Protein AF-A0A061GWN1-F1 (afdb_monomer_lite)

Radius of gyration: 22.64 Å; chains: 1; bounding box: 59×38×56 Å

Structure (mmCIF, N/CA/C/O backbone):
data_AF-A0A061GWN1-F1
#
_entry.id   AF-A0A061GWN1-F1
#
loop_
_atom_site.group_PDB
_atom_site.id
_atom_site.type_symbol
_atom_site.label_atom_id
_atom_site.label_alt_id
_atom_site.label_comp_id
_atom_site.label_asym_id
_atom_site.label_entity_id
_atom_site.label_seq_id
_atom_site.pdbx_PDB_ins_code
_atom_site.Cartn_x
_atom_site.Cartn_y
_atom_site.Cartn_z
_atom_site.occupancy
_atom_site.B_iso_or_equiv
_atom_site.auth_seq_id
_atom_site.auth_comp_id
_atom_site.auth_asym_id
_atom_site.auth_atom_id
_atom_site.pdbx_PDB_model_num
ATOM 1 N N . MET A 1 1 ? 20.790 16.379 -11.564 1.00 64.81 1 MET A N 1
ATOM 2 C CA . MET A 1 1 ? 22.204 16.067 -11.841 1.00 64.81 1 MET A CA 1
ATOM 3 C C . MET A 1 1 ? 22.391 15.724 -13.316 1.00 64.81 1 MET A C 1
ATOM 5 O O . MET A 1 1 ? 22.705 16.634 -14.054 1.00 64.81 1 MET A O 1
ATOM 9 N N . LEU A 1 2 ? 21.995 14.545 -13.823 1.00 80.25 2 LEU A N 1
ATOM 10 C CA . LEU A 1 2 ? 22.143 14.200 -15.261 1.00 80.25 2 LEU A CA 1
ATOM 11 C C . LEU A 1 2 ? 21.596 15.239 -16.262 1.00 80.25 2 LEU A C 1
ATOM 13 O O . LEU A 1 2 ? 22.265 15.559 -17.238 1.00 80.25 2 LEU A O 1
ATOM 17 N N . LEU A 1 3 ? 20.398 15.778 -16.015 1.00 86.31 3 LEU A N 1
ATOM 18 C CA . LEU A 1 3 ? 19.805 16.818 -16.866 1.00 86.31 3 LEU A CA 1
ATOM 19 C C . LEU A 1 3 ? 20.555 18.159 -16.782 1.00 86.31 3 LEU A C 1
ATOM 21 O O . LEU A 1 3 ? 20.608 18.888 -17.766 1.00 86.31 3 LEU A O 1
ATOM 25 N N . LEU A 1 4 ? 21.108 18.463 -15.605 1.00 85.69 4 LEU A N 1
ATOM 26 C CA . LEU A 1 4 ? 21.813 19.711 -15.316 1.00 85.69 4 LEU A CA 1
ATOM 27 C C . LEU A 1 4 ? 23.214 19.709 -15.949 1.00 85.69 4 LEU A C 1
ATOM 29 O O . LEU A 1 4 ? 23.651 20.730 -16.464 1.00 85.69 4 LEU A O 1
ATOM 33 N N . ASP A 1 5 ? 23.869 18.546 -15.949 1.00 90.81 5 ASP A N 1
ATOM 34 C CA . ASP A 1 5 ? 25.282 18.412 -16.307 1.00 90.81 5 ASP A CA 1
ATOM 35 C C . ASP A 1 5 ? 25.503 17.985 -17.776 1.00 90.81 5 ASP A C 1
ATOM 37 O O . ASP A 1 5 ? 26.532 18.319 -18.357 1.00 90.81 5 ASP A O 1
ATOM 41 N N . TYR A 1 6 ? 24.564 17.251 -18.401 1.00 80.38 6 TYR A N 1
ATOM 42 C CA . TYR A 1 6 ? 24.812 16.554 -19.681 1.00 80.38 6 TYR A CA 1
ATOM 43 C C . TYR A 1 6 ? 23.746 16.744 -20.771 1.00 80.38 6 TYR A C 1
ATOM 45 O O . TYR A 1 6 ? 23.815 16.063 -21.789 1.00 80.38 6 TYR A O 1
ATOM 53 N N . ASN A 1 7 ? 22.806 17.684 -20.619 1.00 87.50 7 ASN A N 1
ATOM 54 C CA . ASN A 1 7 ? 21.670 17.933 -21.525 1.00 87.50 7 ASN A CA 1
ATOM 55 C C . ASN A 1 7 ? 20.530 16.885 -21.481 1.00 87.50 7 ASN A C 1
ATOM 57 O O . ASN A 1 7 ? 20.663 15.766 -20.979 1.00 87.50 7 ASN A O 1
ATOM 61 N N . ALA A 1 8 ? 19.373 17.265 -22.037 1.00 92.75 8 ALA A N 1
ATOM 62 C CA . ALA A 1 8 ? 18.155 16.452 -22.022 1.00 92.75 8 ALA A CA 1
ATOM 63 C C . ALA A 1 8 ? 18.257 15.147 -22.830 1.00 92.75 8 ALA A C 1
ATOM 65 O O . ALA A 1 8 ? 17.728 14.119 -22.402 1.00 92.75 8 ALA A O 1
ATOM 66 N N . HIS A 1 9 ? 18.957 15.154 -23.967 1.00 91.25 9 HIS A N 1
ATOM 67 C CA . HIS A 1 9 ? 19.130 13.966 -24.805 1.00 91.25 9 HIS A CA 1
ATOM 68 C C . HIS A 1 9 ? 19.981 12.895 -24.119 1.00 91.25 9 HIS A C 1
ATOM 70 O O . HIS A 1 9 ? 19.611 11.718 -24.138 1.00 91.25 9 HIS A O 1
ATOM 76 N N . ALA A 1 10 ? 21.087 13.279 -23.475 1.00 91.25 10 ALA A N 1
ATOM 77 C CA . ALA A 1 10 ? 21.933 12.339 -22.746 1.00 91.25 10 ALA A CA 1
ATOM 78 C C . ALA A 1 10 ? 21.203 11.759 -21.525 1.00 91.25 10 ALA A C 1
ATOM 80 O O . ALA A 1 10 ? 21.245 10.547 -21.296 1.00 91.25 10 ALA A O 1
ATOM 81 N N . ALA A 1 11 ? 20.463 12.597 -20.788 1.00 94.19 11 ALA A N 1
ATOM 82 C CA . ALA A 1 11 ? 19.636 12.154 -19.669 1.00 94.19 11 ALA A CA 1
ATOM 83 C C . ALA A 1 11 ? 18.551 11.156 -20.117 1.00 94.19 11 ALA A C 1
ATOM 85 O O . ALA A 1 11 ? 18.404 10.092 -19.512 1.00 94.19 11 ALA A O 1
ATOM 86 N N . ALA A 1 12 ? 17.842 11.442 -21.215 1.00 93.25 12 ALA A N 1
ATOM 87 C CA . ALA A 1 12 ? 16.828 10.546 -21.771 1.00 93.25 12 ALA A CA 1
ATOM 88 C C . ALA A 1 12 ? 17.422 9.203 -22.227 1.00 93.25 12 ALA A C 1
ATOM 90 O O . ALA A 1 12 ? 16.868 8.140 -21.932 1.00 93.25 12 ALA A O 1
ATOM 91 N N . ALA A 1 13 ? 18.578 9.225 -22.900 1.00 93.75 13 ALA A N 1
ATOM 92 C CA . ALA A 1 13 ? 19.273 8.011 -23.315 1.00 93.75 13 ALA A CA 1
ATOM 93 C C . ALA A 1 13 ? 19.713 7.158 -22.112 1.00 93.75 13 ALA A C 1
ATOM 95 O O . ALA A 1 13 ? 19.553 5.935 -22.135 1.00 93.75 13 ALA A O 1
ATOM 96 N N . CYS A 1 14 ? 20.225 7.793 -21.054 1.00 93.88 14 CYS A N 1
ATOM 97 C CA . CYS A 1 14 ? 20.604 7.131 -19.807 1.00 93.88 14 CYS A CA 1
ATOM 98 C C . CYS A 1 14 ? 19.395 6.460 -19.133 1.00 93.88 14 CYS A C 1
ATOM 100 O O . CYS A 1 14 ? 19.429 5.255 -18.875 1.00 93.88 14 CYS A O 1
ATOM 102 N N . MET A 1 15 ? 18.293 7.197 -18.943 1.00 94.31 15 MET A N 1
ATOM 103 C CA . MET A 1 15 ? 17.063 6.663 -18.344 1.00 94.31 15 MET A CA 1
ATOM 104 C C . MET A 1 15 ? 16.491 5.490 -19.145 1.00 94.31 15 MET A C 1
ATOM 106 O O . MET A 1 15 ? 16.093 4.487 -18.561 1.00 94.31 15 MET A O 1
ATOM 110 N N . ASN A 1 16 ? 16.500 5.566 -20.479 1.00 95.81 16 ASN A N 1
ATOM 111 C CA . ASN A 1 16 ? 16.003 4.486 -21.334 1.00 95.81 16 ASN A CA 1
ATOM 112 C C . ASN A 1 16 ? 16.856 3.209 -21.215 1.00 95.81 16 ASN A C 1
ATOM 114 O O . ASN A 1 16 ? 16.327 2.099 -21.165 1.00 95.81 16 ASN A O 1
ATOM 118 N N . ARG A 1 17 ? 18.187 3.346 -21.135 1.00 96.00 17 ARG A N 1
ATOM 119 C CA . ARG A 1 17 ? 19.091 2.203 -20.918 1.00 96.00 17 ARG A CA 1
ATOM 120 C C . ARG A 1 17 ? 18.851 1.556 -19.557 1.00 96.00 17 ARG A C 1
ATOM 122 O O . ARG A 1 17 ? 18.738 0.333 -19.495 1.00 96.00 17 ARG A O 1
ATOM 129 N N . LEU A 1 18 ? 18.714 2.367 -18.505 1.00 95.56 18 LEU A N 1
ATOM 130 C CA . LEU A 1 18 ? 18.405 1.883 -17.161 1.00 95.56 18 LEU A CA 1
ATOM 131 C C . LEU A 1 18 ? 17.046 1.174 -17.125 1.00 95.56 18 LEU A C 1
ATOM 133 O O . LEU A 1 18 ? 16.966 0.048 -16.652 1.00 95.56 18 LEU A O 1
ATOM 137 N N . ALA A 1 19 ? 16.003 1.775 -17.702 1.00 95.25 19 ALA A N 1
ATOM 138 C CA . ALA A 1 19 ? 14.670 1.181 -17.756 1.00 95.25 19 ALA A CA 1
ATOM 139 C C . ALA A 1 19 ? 14.667 -0.177 -18.477 1.00 95.25 19 ALA A C 1
ATOM 141 O O . ALA A 1 19 ? 14.086 -1.138 -17.977 1.00 95.25 19 ALA A O 1
ATOM 142 N N . LYS A 1 20 ? 15.363 -0.294 -19.618 1.00 96.62 20 LYS A N 1
ATOM 143 C CA . LYS A 1 20 ? 15.491 -1.561 -20.360 1.00 96.62 20 LYS A CA 1
ATOM 144 C C . LYS A 1 20 ? 16.240 -2.633 -19.571 1.00 96.62 20 LYS A C 1
ATOM 146 O O . LYS A 1 20 ? 15.841 -3.797 -19.612 1.00 96.62 20 LYS A O 1
ATOM 151 N N . LEU A 1 21 ? 17.314 -2.256 -18.876 1.00 96.50 21 LEU A N 1
ATOM 152 C CA . LEU A 1 21 ? 18.069 -3.169 -18.019 1.00 96.50 21 LEU A CA 1
ATOM 153 C C . LEU A 1 21 ? 17.199 -3.665 -16.859 1.00 96.50 21 LEU A C 1
ATOM 155 O O . LEU A 1 21 ? 17.060 -4.873 -16.684 1.00 96.50 21 LEU A O 1
ATOM 159 N N . SER A 1 22 ? 16.563 -2.747 -16.128 1.00 94.44 22 SER A N 1
ATOM 160 C CA . SER A 1 22 ? 15.688 -3.071 -15.000 1.00 94.44 22 SER A CA 1
ATOM 161 C C . SER A 1 22 ? 14.503 -3.936 -15.427 1.00 94.44 22 SER A C 1
ATOM 163 O O . SER A 1 22 ? 14.206 -4.923 -14.763 1.00 94.44 22 SER A O 1
ATOM 165 N N . ALA A 1 23 ? 13.866 -3.634 -16.565 1.00 94.75 23 ALA A N 1
ATOM 166 C CA . ALA A 1 23 ? 12.751 -4.424 -17.088 1.00 94.75 23 ALA A CA 1
ATOM 167 C C . ALA A 1 23 ? 13.166 -5.864 -17.428 1.00 94.75 23 ALA A C 1
ATOM 169 O O . ALA A 1 23 ? 12.461 -6.806 -17.073 1.00 94.75 23 ALA A O 1
ATOM 170 N N . ARG A 1 24 ? 14.330 -6.055 -18.070 1.00 96.12 24 ARG A N 1
ATOM 171 C CA . ARG A 1 24 ? 14.864 -7.399 -18.356 1.00 96.12 24 ARG A CA 1
ATOM 172 C C . ARG A 1 24 ? 15.258 -8.148 -17.086 1.00 96.12 24 ARG A C 1
ATOM 174 O O . ARG A 1 24 ? 15.008 -9.344 -16.990 1.00 96.12 24 ARG A O 1
ATOM 181 N N . TRP A 1 25 ? 15.857 -7.458 -16.118 1.00 96.06 25 TRP A N 1
ATOM 182 C CA . TRP A 1 25 ? 16.254 -8.065 -14.851 1.00 96.06 25 TRP A CA 1
ATOM 183 C C . TRP A 1 25 ? 15.036 -8.521 -14.038 1.00 96.06 25 TRP A C 1
ATOM 185 O O . TRP A 1 25 ? 14.973 -9.685 -13.654 1.00 96.06 25 TRP A O 1
ATOM 195 N N . ILE A 1 26 ? 14.031 -7.652 -13.861 1.00 93.38 26 ILE A N 1
ATOM 196 C CA . ILE A 1 26 ? 12.782 -7.996 -13.159 1.00 93.38 26 ILE A CA 1
ATOM 197 C C . ILE A 1 26 ? 12.021 -9.095 -13.906 1.00 93.38 26 ILE A C 1
ATOM 199 O O . ILE A 1 26 ? 11.492 -9.997 -13.264 1.00 93.38 26 ILE A O 1
ATOM 203 N N . GLY A 1 27 ? 12.002 -9.065 -15.243 1.00 94.69 27 GLY A N 1
ATOM 204 C CA . GLY A 1 27 ? 11.363 -10.106 -16.052 1.00 94.69 27 GLY A CA 1
ATOM 205 C C . GLY A 1 27 ? 11.955 -11.502 -15.832 1.00 94.69 27 GLY A C 1
ATOM 206 O O . GLY A 1 27 ? 11.212 -12.476 -15.833 1.00 94.69 27 GLY A O 1
ATOM 207 N N . ASN A 1 28 ? 13.267 -11.596 -15.589 1.00 94.94 28 ASN A N 1
ATOM 208 C CA . ASN A 1 28 ? 13.940 -12.865 -15.299 1.00 94.94 28 ASN A CA 1
ATOM 209 C C . ASN A 1 28 ? 13.892 -13.253 -13.812 1.00 94.94 28 ASN A C 1
ATOM 211 O O . ASN A 1 28 ?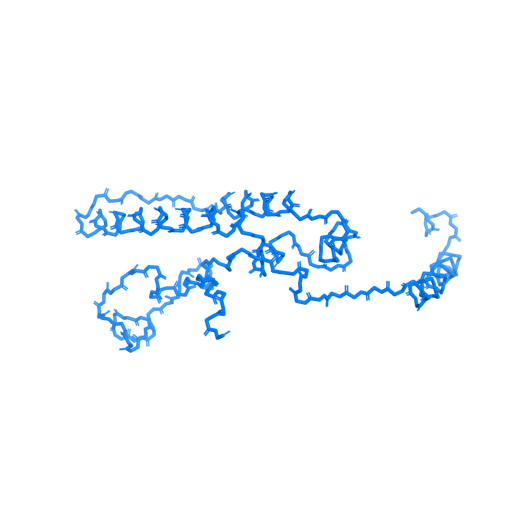 13.861 -14.437 -13.497 1.00 94.94 28 ASN A O 1
ATOM 215 N N . HIS A 1 29 ? 13.931 -12.278 -12.899 1.00 93.19 29 HIS A N 1
ATOM 216 C CA . HIS A 1 29 ? 13.895 -12.530 -11.455 1.00 93.19 29 HIS A CA 1
ATOM 217 C C . HIS A 1 29 ? 12.488 -12.899 -10.965 1.00 93.19 29 HIS A C 1
ATOM 219 O O . HIS A 1 29 ? 12.338 -13.761 -10.103 1.00 93.19 29 HIS A O 1
ATOM 225 N N . GLY A 1 30 ? 11.464 -12.259 -11.535 1.00 90.62 30 GLY A N 1
ATOM 226 C CA . GLY A 1 30 ? 10.091 -12.326 -11.056 1.00 90.62 30 GLY A CA 1
ATOM 227 C C . GLY A 1 30 ? 9.869 -11.456 -9.816 1.00 90.62 30 GLY A C 1
ATOM 228 O O . GLY A 1 30 ? 10.711 -11.356 -8.928 1.00 90.62 30 GLY A O 1
ATOM 229 N N . PHE A 1 31 ? 8.711 -10.803 -9.754 1.00 91.69 31 PHE A N 1
ATOM 230 C CA . PHE A 1 31 ? 8.245 -10.092 -8.567 1.00 91.69 31 PHE A CA 1
ATOM 231 C C . PHE A 1 31 ? 6.722 -10.204 -8.510 1.00 91.69 31 PHE A C 1
ATOM 233 O O . PHE A 1 31 ? 6.048 -9.895 -9.493 1.00 91.69 31 PHE A O 1
ATOM 240 N N . SER A 1 32 ? 6.181 -10.679 -7.389 1.00 91.31 32 SER A N 1
ATOM 241 C CA . SER A 1 32 ? 4.745 -10.908 -7.215 1.00 91.31 32 SER A CA 1
ATOM 242 C C . SER A 1 32 ? 4.319 -10.588 -5.787 1.00 91.31 32 SER A C 1
ATOM 244 O O . SER A 1 32 ? 5.141 -10.621 -4.873 1.00 91.31 32 SER A O 1
ATOM 246 N N . ILE A 1 33 ? 3.035 -10.284 -5.613 1.00 90.06 33 ILE A N 1
ATOM 247 C CA . ILE A 1 33 ? 2.395 -10.105 -4.310 1.00 90.06 33 ILE A CA 1
ATOM 248 C C . ILE A 1 33 ? 1.342 -11.200 -4.169 1.00 90.06 33 ILE A C 1
ATOM 250 O O . ILE A 1 33 ? 0.445 -11.303 -5.009 1.00 90.06 33 ILE A O 1
ATOM 254 N N . GLY A 1 34 ? 1.459 -12.010 -3.123 1.00 88.88 34 GLY A N 1
ATOM 255 C CA . GLY A 1 34 ? 0.484 -13.036 -2.768 1.00 88.88 34 GLY A CA 1
ATOM 256 C C . GLY A 1 34 ? -0.485 -12.586 -1.675 1.00 88.88 34 GLY A C 1
ATOM 257 O O . GLY A 1 34 ? -0.292 -11.561 -1.025 1.00 88.88 34 GLY A O 1
ATOM 258 N N . ILE A 1 35 ? -1.517 -13.396 -1.427 1.00 87.12 35 ILE A N 1
ATOM 259 C CA . ILE A 1 35 ? -2.369 -13.228 -0.239 1.00 87.12 35 ILE A CA 1
ATOM 260 C C . ILE A 1 35 ? -1.575 -13.473 1.053 1.00 87.12 35 ILE A C 1
ATOM 262 O O . ILE A 1 35 ? -1.787 -12.787 2.051 1.00 87.12 35 ILE A O 1
ATOM 266 N N . ASP A 1 36 ? -0.594 -14.376 1.003 1.00 86.31 36 ASP A N 1
ATOM 267 C CA . ASP A 1 36 ? 0.280 -14.699 2.133 1.00 86.31 36 ASP A CA 1
ATOM 268 C C . ASP A 1 36 ? 1.138 -13.497 2.563 1.00 86.31 36 ASP A C 1
ATOM 270 O O . ASP A 1 36 ? 1.476 -13.361 3.737 1.00 86.31 36 ASP A O 1
ATOM 274 N N . ASP A 1 37 ? 1.436 -12.573 1.639 1.00 86.19 37 ASP A N 1
ATOM 275 C CA . ASP A 1 37 ? 2.188 -11.349 1.933 1.00 86.19 37 ASP A CA 1
ATOM 276 C C . ASP A 1 37 ? 1.391 -10.334 2.760 1.00 86.19 37 ASP A C 1
ATOM 278 O O . ASP A 1 37 ? 1.976 -9.427 3.357 1.00 86.19 37 ASP A O 1
ATOM 282 N N . VAL A 1 38 ? 0.064 -10.452 2.774 1.00 84.06 38 VAL A N 1
ATOM 283 C CA . VAL A 1 38 ? -0.829 -9.557 3.520 1.00 84.06 38 VAL A CA 1
ATOM 284 C C . VAL A 1 38 ? -1.534 -10.263 4.677 1.00 84.06 38 VAL A C 1
ATOM 286 O O . VAL A 1 38 ? -2.328 -9.649 5.391 1.00 84.06 38 VAL A O 1
ATOM 289 N N . GLN A 1 39 ? -1.229 -11.539 4.912 1.00 83.56 39 GLN A N 1
ATOM 290 C CA . GLN A 1 39 ? -1.812 -12.287 6.011 1.00 83.56 39 GLN A CA 1
ATOM 291 C C . GLN A 1 39 ? -1.068 -11.985 7.324 1.00 83.56 39 GLN A C 1
ATOM 293 O O . GLN A 1 39 ? 0.144 -12.190 7.421 1.00 83.56 39 GLN A O 1
ATOM 298 N N . PRO A 1 40 ? -1.761 -11.508 8.374 1.00 78.12 40 PRO A N 1
ATOM 299 C CA . PRO A 1 40 ? -1.112 -11.240 9.647 1.00 78.12 40 PRO A CA 1
ATOM 300 C C . PRO A 1 40 ? -0.720 -12.537 10.363 1.00 78.12 40 PRO A C 1
ATOM 302 O O . PRO A 1 40 ? -1.513 -13.472 10.471 1.00 78.12 40 PRO A O 1
ATOM 305 N N . GLY A 1 41 ? 0.487 -12.565 10.933 1.00 80.81 41 GLY A N 1
ATOM 306 C CA . GLY A 1 41 ? 0.903 -13.642 11.833 1.00 80.81 41 GLY A CA 1
ATOM 307 C C . GLY A 1 41 ? 0.070 -13.681 13.124 1.00 80.81 41 GLY A C 1
ATOM 308 O O . GLY A 1 41 ? -0.504 -12.669 13.533 1.00 80.81 41 GLY A O 1
ATOM 309 N N . LYS A 1 42 ? 0.038 -14.838 13.806 1.00 81.88 42 LYS A N 1
ATOM 310 C CA . LYS A 1 42 ? -0.761 -15.047 15.038 1.00 81.88 42 LYS A CA 1
ATOM 311 C C . LYS A 1 42 ? -0.504 -13.980 16.105 1.00 81.88 42 LYS A C 1
ATOM 313 O O . LYS A 1 42 ? -1.439 -13.352 16.576 1.00 81.88 42 LYS A O 1
ATOM 318 N N . ARG A 1 43 ? 0.775 -13.710 16.379 1.00 80.31 43 ARG A N 1
ATOM 319 C CA . ARG A 1 43 ? 1.252 -12.696 17.332 1.00 80.31 43 ARG A CA 1
ATOM 320 C C . ARG A 1 43 ? 0.614 -11.323 17.087 1.00 80.31 43 ARG A C 1
ATOM 322 O O . ARG A 1 43 ? 0.049 -10.712 17.987 1.00 80.31 43 ARG A O 1
ATOM 329 N N . LEU A 1 44 ? 0.666 -10.875 15.834 1.00 75.31 44 LEU A N 1
ATOM 330 C CA . LEU A 1 44 ? 0.113 -9.601 15.399 1.00 75.31 44 LEU A CA 1
ATOM 331 C C . LEU A 1 44 ? -1.429 -9.602 15.460 1.00 75.31 44 LEU A C 1
ATOM 333 O O . LEU A 1 44 ? -2.035 -8.561 15.701 1.00 75.31 44 LEU A O 1
ATOM 337 N N . ASN A 1 45 ? -2.072 -10.752 15.253 1.00 80.50 45 ASN A N 1
ATOM 338 C CA . ASN A 1 45 ? -3.523 -10.897 15.364 1.00 80.50 45 ASN A CA 1
ATOM 339 C C . ASN A 1 45 ? -4.009 -10.818 16.823 1.00 80.50 45 ASN A C 1
ATOM 341 O O . ASN A 1 45 ? -4.995 -10.138 17.108 1.00 80.50 45 ASN A O 1
ATOM 345 N N . ASP A 1 46 ? -3.277 -11.436 17.751 1.00 81.50 46 ASP A N 1
ATOM 346 C CA . ASP A 1 46 ? -3.579 -11.398 19.185 1.00 81.50 46 ASP A CA 1
ATOM 347 C C . ASP A 1 46 ? -3.415 -9.973 19.742 1.00 81.50 46 ASP A C 1
ATOM 349 O O . ASP A 1 46 ? -4.307 -9.450 20.415 1.00 81.50 46 ASP A O 1
ATOM 353 N N . GLU A 1 47 ? -2.325 -9.283 19.388 1.00 77.50 47 GLU A N 1
ATOM 354 C CA . GLU A 1 47 ? -2.108 -7.882 19.776 1.00 77.50 47 GLU A CA 1
ATOM 355 C C . GLU A 1 47 ? -3.195 -6.946 19.231 1.00 77.50 47 GLU A C 1
ATOM 357 O O . GLU A 1 47 ? -3.655 -6.042 19.940 1.00 77.50 47 GLU A O 1
ATOM 362 N N . LYS A 1 48 ? -3.644 -7.170 17.989 1.00 75.06 48 LYS A N 1
ATOM 363 C CA . LYS A 1 48 ? -4.775 -6.430 17.410 1.00 75.06 48 LYS A CA 1
ATOM 364 C C . LYS A 1 48 ? -6.057 -6.673 18.181 1.00 75.06 48 LYS A C 1
ATOM 366 O O . LYS A 1 48 ? -6.761 -5.710 18.470 1.00 75.06 48 LYS A O 1
ATOM 371 N N . ALA A 1 49 ? -6.365 -7.921 18.530 1.00 78.12 49 ALA A N 1
ATOM 372 C CA . ALA A 1 49 ? -7.577 -8.249 19.274 1.00 78.12 49 ALA A CA 1
ATOM 373 C C . ALA A 1 49 ? -7.602 -7.553 20.649 1.00 78.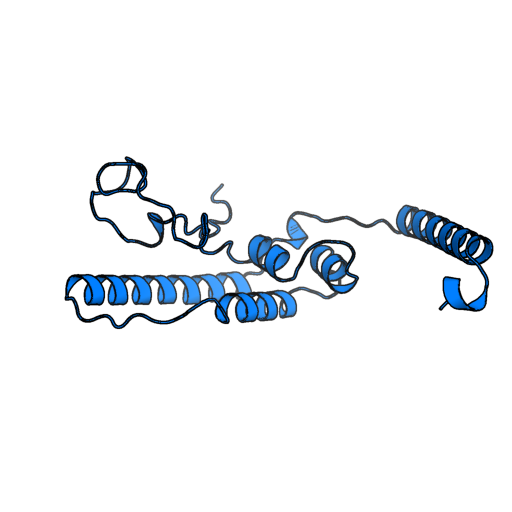12 49 ALA A C 1
ATOM 375 O O . ALA A 1 49 ? -8.624 -6.984 21.048 1.00 78.12 49 ALA A O 1
ATOM 376 N N . VAL A 1 50 ? -6.458 -7.512 21.341 1.00 80.00 50 VAL A N 1
ATOM 377 C CA . VAL A 1 50 ? -6.312 -6.809 22.625 1.00 80.00 50 VAL A CA 1
ATOM 378 C C . VAL A 1 50 ? -6.478 -5.296 22.457 1.00 80.00 50 VAL A C 1
ATOM 380 O O . VAL A 1 50 ? -7.266 -4.680 23.176 1.00 80.00 50 VAL A O 1
ATOM 383 N N . LYS A 1 51 ? -5.797 -4.677 21.484 1.00 74.00 51 LYS A N 1
ATOM 384 C CA . LYS A 1 51 ? -5.925 -3.230 21.238 1.00 74.00 51 LYS A CA 1
ATOM 385 C C . LYS A 1 51 ? -7.330 -2.830 20.800 1.00 74.00 51 LYS A C 1
ATOM 387 O O . LYS A 1 51 ? -7.853 -1.835 21.294 1.00 74.00 51 LYS A O 1
ATOM 392 N N . ASN A 1 52 ? -7.955 -3.610 19.923 1.00 73.56 52 ASN A N 1
ATOM 393 C CA . ASN A 1 52 ? -9.282 -3.305 19.406 1.00 73.56 52 ASN A CA 1
ATOM 394 C C . ASN A 1 52 ? -10.350 -3.427 20.504 1.00 73.56 52 ASN A C 1
ATOM 396 O O . ASN A 1 52 ? -11.182 -2.538 20.659 1.00 73.56 52 ASN A O 1
ATOM 400 N N . SER A 1 53 ? -10.284 -4.474 21.334 1.00 75.88 53 SER A N 1
ATOM 401 C CA . SER A 1 53 ? -11.197 -4.621 22.478 1.00 75.88 53 SER A CA 1
ATOM 402 C C . SER A 1 53 ? -11.015 -3.513 23.523 1.00 75.88 53 SER A C 1
ATOM 404 O O . SER A 1 53 ? -12.005 -3.003 24.046 1.00 75.88 53 SER A O 1
ATOM 406 N N . GLY A 1 54 ? -9.778 -3.080 23.788 1.00 74.88 54 GLY A N 1
ATOM 407 C CA . GLY A 1 54 ? -9.505 -1.914 24.631 1.00 74.88 54 GLY A CA 1
ATOM 408 C C . GLY A 1 54 ? -10.025 -0.600 24.034 1.00 74.88 54 GLY A C 1
ATOM 409 O O . GLY A 1 54 ? -10.579 0.225 24.757 1.00 74.88 54 GLY A O 1
ATOM 410 N N . GLY A 1 55 ? -9.883 -0.416 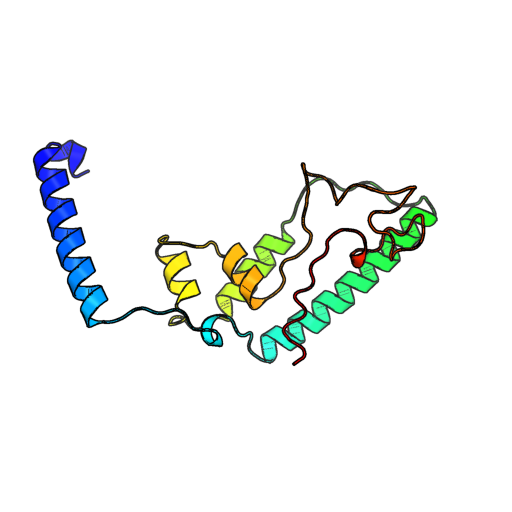22.718 1.00 70.19 55 GLY A N 1
ATOM 411 C CA . GLY A 1 55 ? -10.387 0.752 21.993 1.00 70.19 55 GLY A CA 1
ATOM 412 C C . GLY A 1 55 ? -11.909 0.865 22.049 1.00 70.19 55 GLY A C 1
ATOM 413 O O . GLY A 1 55 ? -12.429 1.938 22.339 1.00 70.19 55 GLY A O 1
ATOM 414 N N . HIS A 1 56 ? -12.621 -0.250 21.871 1.00 70.31 56 HIS A N 1
ATOM 415 C CA . HIS A 1 56 ? -14.077 -0.289 22.010 1.00 70.31 56 HIS A CA 1
ATOM 416 C C . HIS A 1 56 ? -14.550 0.135 23.397 1.00 70.31 56 HIS A C 1
ATOM 418 O O . HIS A 1 56 ? -15.410 1.004 23.490 1.00 70.31 56 HIS A O 1
ATOM 424 N N . LYS A 1 57 ? -13.935 -0.400 24.459 1.00 74.81 57 LYS A N 1
ATOM 425 C CA . LYS A 1 57 ? -14.285 -0.032 25.840 1.00 74.81 57 LYS A CA 1
ATOM 426 C C . LYS A 1 57 ? -14.118 1.464 26.097 1.00 74.81 57 LYS A C 1
ATOM 428 O O . LYS A 1 57 ? -15.020 2.089 26.636 1.00 74.81 57 LYS A O 1
ATOM 433 N N . LYS A 1 58 ? -13.010 2.053 25.636 1.00 73.00 58 LYS A N 1
ATOM 434 C CA . LYS A 1 58 ? -12.782 3.502 25.745 1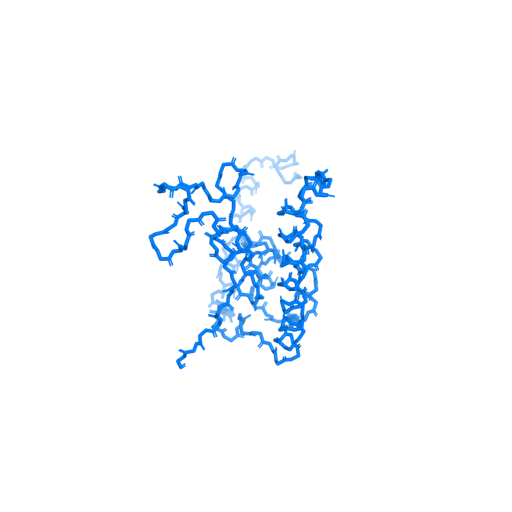.00 73.00 58 LYS A CA 1
ATOM 435 C C . LYS A 1 58 ? -13.818 4.314 24.971 1.00 73.00 58 LYS A C 1
ATOM 437 O O . LYS A 1 58 ? -14.284 5.329 25.471 1.00 73.00 58 LYS A O 1
ATOM 442 N N . CYS A 1 59 ? -14.191 3.880 23.766 1.00 66.69 59 CYS A N 1
ATOM 443 C CA . CYS A 1 59 ? -15.248 4.548 23.010 1.00 66.69 59 CYS A CA 1
ATOM 444 C C . CYS A 1 59 ? -16.596 4.476 23.732 1.00 66.69 59 CYS A C 1
ATOM 446 O O . CYS A 1 59 ? -17.319 5.466 23.738 1.00 66.69 59 CYS A O 1
ATOM 448 N N . ASP A 1 60 ? -16.933 3.339 24.338 1.00 72.31 60 ASP A N 1
ATOM 449 C CA . ASP A 1 60 ? -18.179 3.185 25.090 1.00 72.31 60 ASP A CA 1
ATOM 450 C C . ASP A 1 60 ? -18.189 4.086 26.340 1.00 72.31 60 ASP A C 1
ATOM 452 O O . ASP A 1 60 ? -19.187 4.760 26.601 1.00 72.31 60 ASP A O 1
ATOM 456 N N . GLU A 1 61 ? -17.058 4.186 27.047 1.00 76.88 61 GLU A N 1
ATOM 457 C CA . GLU A 1 61 ? -16.858 5.121 28.166 1.00 76.88 61 GLU A CA 1
ATOM 458 C C . GLU A 1 61 ? -17.005 6.588 27.723 1.00 76.88 61 GLU A C 1
ATOM 460 O O . GLU A 1 61 ? -17.728 7.361 28.352 1.00 76.88 61 GLU A O 1
ATOM 465 N N . GLU A 1 62 ? -16.379 6.988 26.611 1.00 66.00 62 GLU A N 1
ATOM 466 C CA . GLU A 1 62 ? -16.493 8.351 26.074 1.00 66.00 62 GLU A CA 1
ATOM 467 C C . GLU A 1 62 ? -17.921 8.666 25.600 1.00 66.00 62 GLU A C 1
ATOM 469 O O . GLU A 1 62 ? -18.419 9.767 25.836 1.00 66.00 62 GLU A O 1
ATOM 474 N N . ILE A 1 63 ? -18.619 7.706 24.980 1.00 69.56 63 ILE A N 1
ATOM 475 C CA . ILE A 1 63 ? -20.034 7.854 24.603 1.00 69.56 63 ILE A CA 1
ATOM 476 C C . ILE A 1 63 ? -20.893 8.070 25.851 1.00 69.56 63 ILE A C 1
ATOM 478 O O . ILE A 1 63 ? -21.786 8.921 25.835 1.00 69.56 63 ILE A O 1
ATOM 482 N N . GLN A 1 64 ? -20.614 7.348 26.938 1.00 74.56 64 GLN A N 1
ATOM 483 C CA . GLN A 1 64 ? -21.305 7.546 28.206 1.00 74.56 64 GLN A CA 1
ATOM 484 C C . GLN A 1 64 ? -21.033 8.945 28.780 1.00 74.56 64 GLN A C 1
ATOM 486 O O . GLN A 1 64 ? -21.978 9.645 29.135 1.00 74.56 64 GLN A O 1
ATOM 491 N N . MET A 1 65 ? -19.780 9.410 28.778 1.00 70.50 65 MET A N 1
ATOM 492 C CA . MET A 1 65 ? -19.429 10.765 29.231 1.00 70.50 65 MET A CA 1
ATOM 493 C C . MET A 1 65 ? -20.078 11.871 28.384 1.00 70.50 65 MET A C 1
ATOM 495 O O . MET A 1 65 ? -20.465 12.906 28.925 1.00 70.50 65 MET A O 1
ATOM 499 N N . VAL A 1 66 ? -20.235 11.660 27.071 1.00 63.47 66 VAL A N 1
ATOM 500 C CA . VAL A 1 66 ? -20.972 12.574 26.177 1.00 63.47 66 VAL A CA 1
ATOM 501 C C . VAL A 1 66 ? -22.460 12.590 26.509 1.00 63.47 66 VAL A C 1
ATOM 503 O O . VAL A 1 66 ? -23.057 13.663 26.546 1.00 63.47 66 VAL A O 1
ATOM 506 N N . ASN A 1 67 ? -23.062 11.427 26.769 1.00 67.06 67 ASN A N 1
ATOM 507 C CA . ASN A 1 67 ? -24.466 11.340 27.182 1.00 67.06 67 ASN A CA 1
ATOM 508 C C . ASN A 1 67 ? -24.702 12.005 28.548 1.00 67.06 67 ASN A C 1
ATOM 510 O O . ASN A 1 67 ? -25.765 12.575 28.774 1.00 67.06 67 ASN A O 1
ATOM 514 N N . GLU A 1 68 ? -23.702 11.976 29.431 1.00 77.81 68 GLU A N 1
ATOM 515 C CA . GLU A 1 68 ? -23.696 12.682 30.717 1.00 77.81 68 GLU A CA 1
ATOM 516 C C . GLU A 1 68 ? -23.299 14.170 30.605 1.00 77.81 68 GLU A C 1
ATOM 518 O O . GLU A 1 68 ? -23.321 14.881 31.609 1.00 77.81 68 GLU A O 1
ATOM 523 N N . GLY A 1 69 ? -22.936 14.656 29.410 1.00 62.38 69 GLY A N 1
ATOM 524 C CA . GLY A 1 69 ? -22.595 16.060 29.151 1.00 62.38 69 GLY A CA 1
ATOM 525 C C . GLY A 1 69 ? -21.233 16.526 29.686 1.00 62.38 69 GLY A C 1
ATOM 526 O O . GLY A 1 69 ? -21.023 17.727 29.814 1.00 62.38 69 GLY A O 1
ATOM 527 N N . LYS A 1 70 ? -20.309 15.609 30.009 1.00 71.56 70 LYS A N 1
ATOM 528 C CA . LYS A 1 70 ? -19.032 15.907 30.698 1.00 71.56 70 LYS A CA 1
ATOM 529 C C . LYS A 1 70 ? -17.793 15.930 29.790 1.00 71.56 70 LYS A C 1
ATOM 531 O O . LYS A 1 70 ? -16.678 16.026 30.299 1.00 71.56 70 LYS A O 1
ATOM 536 N N . LEU A 1 71 ? -17.943 15.766 28.474 1.00 54.94 71 LEU A N 1
ATOM 537 C CA . LEU A 1 71 ? -16.795 15.574 27.580 1.00 54.94 71 LEU A CA 1
ATOM 538 C C . LEU A 1 71 ? -16.264 16.897 26.999 1.00 54.94 71 LEU A C 1
ATOM 540 O O . LEU A 1 71 ? -16.970 17.586 26.266 1.00 54.94 71 LEU A O 1
ATOM 544 N N . GLU A 1 72 ? -14.987 17.184 27.254 1.00 47.78 72 GLU A N 1
ATOM 545 C CA . GLU A 1 72 ? -14.235 18.290 26.645 1.00 47.78 72 GLU A CA 1
ATOM 546 C C . GLU A 1 72 ? -13.755 17.939 25.213 1.00 47.78 72 GLU A C 1
ATOM 548 O O . GLU A 1 72 ? -13.242 16.834 24.986 1.00 47.78 72 GLU A O 1
ATOM 553 N N . PRO A 1 73 ? -13.878 18.847 24.223 1.00 43.16 73 PRO A N 1
ATOM 554 C CA . PRO A 1 73 ? -13.494 18.589 22.835 1.00 43.16 73 PRO A CA 1
ATOM 555 C C . PRO A 1 73 ? -11.967 18.567 22.641 1.00 43.16 73 PRO A C 1
ATOM 557 O O . PRO A 1 73 ? -11.269 19.536 22.933 1.00 43.16 73 PRO A O 1
ATOM 560 N N . LYS A 1 74 ? -11.435 17.471 22.078 1.00 42.62 74 LYS A N 1
ATOM 561 C CA . LYS A 1 74 ? -10.005 17.337 21.732 1.00 42.62 74 LYS A CA 1
ATOM 562 C C . LYS A 1 74 ? -9.722 17.706 20.264 1.00 42.62 74 LYS A C 1
ATOM 564 O O . LYS A 1 74 ? -10.487 17.305 19.384 1.00 42.62 74 LYS A O 1
ATOM 569 N N . PRO A 1 75 ? -8.608 18.401 19.965 1.00 31.61 75 PRO A N 1
ATOM 570 C CA . PRO A 1 75 ? -8.244 18.776 18.599 1.00 31.61 75 PRO A CA 1
ATOM 571 C C . PRO A 1 75 ? -7.508 17.663 17.814 1.00 31.61 75 PRO A C 1
ATOM 573 O O . PRO A 1 75 ? -6.489 17.148 18.256 1.00 31.61 75 PRO A O 1
ATOM 576 N N . GLY A 1 76 ? -8.012 17.358 16.608 1.00 42.50 76 GLY A N 1
ATOM 577 C CA . GLY A 1 76 ? -7.242 17.246 15.352 1.00 42.50 76 GLY A CA 1
ATOM 578 C C . GLY A 1 76 ? -6.179 16.146 15.120 1.00 42.50 76 GLY A C 1
ATOM 579 O O . GLY A 1 76 ? -5.004 16.473 15.039 1.00 42.50 76 GLY A O 1
ATOM 580 N N . CYS A 1 77 ? -6.622 14.923 14.783 1.00 46.91 77 CYS A N 1
ATOM 581 C CA . CYS A 1 77 ? -5.953 13.880 13.955 1.00 46.91 77 CYS A CA 1
ATOM 582 C C . CYS A 1 77 ? -4.663 13.156 14.440 1.00 46.91 77 CYS A C 1
ATOM 584 O O . CYS A 1 77 ? -3.998 13.528 15.396 1.00 46.91 77 CYS A O 1
ATOM 586 N N . ASP A 1 78 ? -4.384 12.015 13.789 1.00 51.28 78 ASP A N 1
ATOM 587 C CA . ASP A 1 78 ? -4.177 10.706 14.429 1.00 51.28 78 ASP A CA 1
ATOM 588 C C . ASP A 1 78 ? -2.705 10.218 14.466 1.00 51.28 78 ASP A C 1
ATOM 590 O O . ASP A 1 78 ? -2.207 9.536 13.564 1.00 51.28 78 ASP A O 1
ATOM 594 N N . ALA A 1 79 ? -1.991 10.536 15.552 1.00 48.41 79 ALA A N 1
ATOM 595 C CA . ALA A 1 79 ? -0.662 9.978 15.831 1.00 48.41 79 ALA A CA 1
ATOM 596 C C . ALA A 1 79 ? -0.692 8.447 16.031 1.00 48.41 79 ALA A C 1
ATOM 598 O O . ALA A 1 79 ? 0.326 7.777 15.834 1.00 48.41 79 ALA A O 1
ATOM 599 N N . ALA A 1 80 ? -1.851 7.880 16.389 1.00 53.50 80 ALA A N 1
ATOM 600 C CA . ALA A 1 80 ? -1.993 6.451 16.627 1.00 53.50 80 ALA A CA 1
ATOM 601 C C . ALA A 1 80 ? -1.966 5.659 15.313 1.00 53.50 80 ALA A C 1
ATOM 603 O O . ALA A 1 80 ? -1.252 4.664 15.246 1.00 53.50 80 ALA A O 1
ATOM 604 N N . GLN A 1 81 ? -2.603 6.147 14.242 1.00 52.81 81 GLN A N 1
ATOM 605 C CA . GLN A 1 81 ? -2.501 5.540 12.900 1.00 52.81 81 GLN A CA 1
ATOM 606 C C . GLN A 1 81 ? -1.053 5.453 12.403 1.00 52.81 81 GLN A C 1
ATOM 608 O O . GLN A 1 81 ? -0.623 4.429 11.871 1.00 52.81 81 GLN A O 1
ATOM 613 N N . THR A 1 82 ? -0.271 6.513 12.623 1.00 55.50 82 TH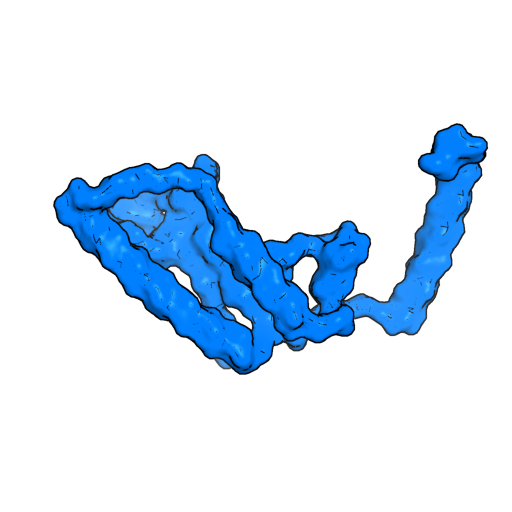R A N 1
ATOM 614 C CA . THR A 1 82 ? 1.153 6.537 12.251 1.00 55.50 82 THR A CA 1
ATOM 615 C C . THR A 1 82 ? 1.972 5.554 13.092 1.00 55.50 82 THR A C 1
ATOM 617 O O . THR A 1 82 ? 2.865 4.874 12.581 1.00 55.50 82 THR A O 1
ATOM 620 N N . LEU A 1 83 ? 1.669 5.440 14.387 1.00 56.50 83 LEU A N 1
ATOM 621 C CA . LEU A 1 83 ? 2.326 4.486 15.277 1.00 56.50 83 LEU A CA 1
ATOM 622 C C . LEU A 1 83 ? 1.982 3.033 14.909 1.00 56.50 83 LEU A C 1
ATOM 624 O O . LEU A 1 83 ? 2.871 2.185 14.868 1.00 56.50 83 LEU A O 1
ATOM 628 N N . GLU A 1 84 ? 0.718 2.748 14.601 1.00 59.94 84 GLU A N 1
ATOM 629 C CA . GLU A 1 84 ? 0.241 1.424 14.191 1.00 59.94 84 GLU A CA 1
ATOM 630 C C . GLU A 1 84 ? 0.857 0.977 12.866 1.00 59.94 84 GLU A C 1
ATOM 632 O O . GLU A 1 84 ? 1.308 -0.167 12.760 1.00 59.94 84 GLU A O 1
ATOM 637 N N . ALA A 1 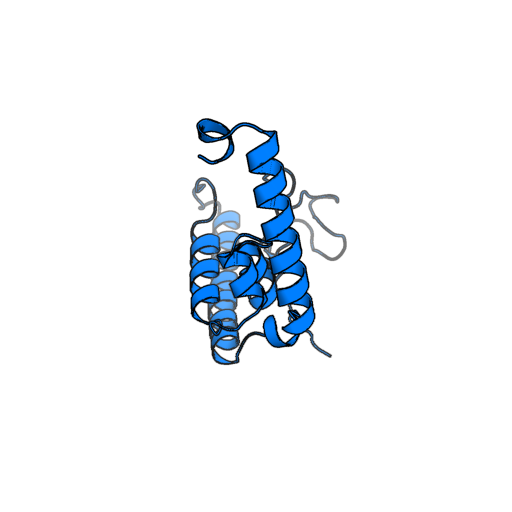85 ? 0.974 1.889 11.897 1.00 59.94 85 ALA A N 1
ATOM 638 C CA . ALA A 1 85 ? 1.673 1.621 10.648 1.00 59.94 85 ALA A CA 1
ATOM 639 C C . ALA A 1 85 ? 3.140 1.235 10.896 1.00 59.94 85 ALA A C 1
ATOM 641 O O . ALA A 1 85 ? 3.612 0.223 10.384 1.00 59.94 85 ALA A O 1
ATOM 642 N N . ASN A 1 86 ? 3.849 1.969 11.757 1.00 63.44 86 ASN A N 1
ATOM 643 C CA . ASN A 1 86 ? 5.248 1.676 12.076 1.00 63.44 86 ASN A CA 1
ATOM 644 C C . ASN A 1 86 ? 5.445 0.350 12.827 1.00 63.44 86 ASN A C 1
ATOM 646 O O . ASN A 1 86 ? 6.440 -0.336 12.598 1.00 63.44 86 ASN A O 1
ATOM 650 N N . VAL A 1 87 ? 4.521 -0.026 13.718 1.00 66.69 87 VAL A N 1
ATOM 651 C CA . VAL A 1 87 ? 4.574 -1.323 14.414 1.00 66.69 87 VAL A CA 1
ATOM 652 C C . VAL A 1 87 ? 4.307 -2.467 13.435 1.00 66.69 87 VAL A C 1
ATOM 654 O O . VAL A 1 87 ? 5.049 -3.444 13.433 1.00 66.69 87 VAL A O 1
ATOM 657 N N . CYS A 1 88 ? 3.315 -2.322 12.551 1.00 68.62 88 CYS A N 1
ATOM 658 C CA . CYS A 1 88 ? 3.004 -3.329 11.537 1.00 68.62 88 CYS A CA 1
ATOM 659 C C . CYS A 1 88 ? 4.182 -3.561 10.578 1.00 68.62 88 CYS A C 1
ATOM 661 O O . CYS A 1 88 ? 4.482 -4.701 10.241 1.00 68.62 88 CYS A O 1
ATOM 663 N N . MET A 1 89 ? 4.886 -2.500 10.177 1.00 73.31 89 MET A N 1
ATOM 664 C CA . MET A 1 89 ? 6.024 -2.594 9.253 1.00 73.31 89 MET A CA 1
ATOM 665 C C . MET A 1 89 ? 7.249 -3.290 9.865 1.00 73.31 89 MET A C 1
ATOM 667 O O . MET A 1 89 ? 8.036 -3.873 9.127 1.00 73.31 89 MET A O 1
ATOM 671 N N . LYS A 1 90 ? 7.411 -3.259 11.196 1.00 75.81 90 LYS A N 1
ATOM 672 C CA . LYS A 1 90 ? 8.505 -3.958 11.900 1.00 75.81 90 LYS A CA 1
ATOM 673 C C . LYS A 1 90 ? 8.290 -5.467 12.010 1.00 75.81 90 LYS A C 1
ATOM 675 O O . LYS A 1 90 ? 9.260 -6.203 12.142 1.00 75.81 90 LYS A O 1
ATOM 680 N N . GLU A 1 91 ? 7.038 -5.909 11.961 1.00 77.50 91 GLU A N 1
ATOM 681 C CA . GLU A 1 91 ? 6.670 -7.327 12.040 1.00 77.50 91 GLU A CA 1
ATOM 682 C C . GLU A 1 91 ? 6.801 -8.064 10.710 1.00 77.50 91 GLU A C 1
ATOM 684 O O . GLU A 1 91 ? 6.876 -9.292 10.682 1.00 77.50 91 GLU A O 1
ATOM 689 N N . LEU A 1 92 ? 6.809 -7.328 9.600 1.00 82.00 92 LEU A N 1
ATOM 690 C CA . LEU A 1 92 ? 6.920 -7.924 8.280 1.00 82.00 92 LEU A CA 1
ATOM 691 C C . LEU A 1 92 ? 8.354 -8.359 8.011 1.00 82.00 92 LEU A C 1
ATOM 693 O O . LEU A 1 92 ? 9.318 -7.633 8.252 1.00 82.00 92 LEU A O 1
ATOM 697 N N . HIS A 1 93 ? 8.488 -9.560 7.456 1.00 84.19 93 HIS A N 1
ATOM 698 C CA . HIS A 1 93 ? 9.778 -10.055 7.012 1.00 84.19 93 HIS A CA 1
ATOM 699 C C . HIS A 1 93 ? 10.337 -9.147 5.907 1.00 84.19 93 HIS A C 1
ATOM 701 O O . HIS A 1 93 ? 9.606 -8.706 5.025 1.00 84.19 93 HIS A O 1
ATOM 707 N N . TRP A 1 94 ? 11.651 -8.923 5.891 1.00 84.44 94 TRP A N 1
ATOM 708 C CA . TRP A 1 94 ? 12.312 -8.033 4.924 1.00 84.44 94 TRP A CA 1
ATOM 709 C C . TRP A 1 94 ? 12.118 -8.435 3.447 1.00 84.44 94 TRP A C 1
ATOM 711 O O . TRP A 1 94 ? 12.294 -7.609 2.559 1.00 84.44 94 TRP A O 1
ATOM 721 N N . ARG A 1 95 ? 11.751 -9.698 3.179 1.00 86.06 95 ARG A N 1
ATOM 722 C CA . ARG A 1 95 ? 11.408 -10.208 1.832 1.00 86.06 95 ARG A CA 1
ATOM 723 C C . ARG A 1 95 ? 9.943 -10.016 1.429 1.00 86.06 95 ARG A C 1
ATOM 725 O O . ARG A 1 95 ? 9.562 -10.471 0.360 1.00 86.06 95 ARG A O 1
ATOM 732 N N . ASN A 1 96 ? 9.117 -9.419 2.279 1.00 88.50 96 ASN A N 1
ATOM 733 C CA . ASN A 1 96 ? 7.709 -9.206 1.979 1.00 88.50 96 ASN A CA 1
ATOM 734 C C . ASN A 1 96 ? 7.553 -8.218 0.812 1.00 88.50 96 ASN A C 1
ATOM 736 O O . ASN A 1 96 ? 8.087 -7.107 0.851 1.00 88.50 96 ASN A O 1
ATOM 740 N N . SER A 1 97 ? 6.815 -8.614 -0.224 1.00 91.25 97 SER A N 1
ATOM 741 C CA . SER A 1 97 ? 6.695 -7.826 -1.454 1.00 91.25 97 SER A CA 1
ATOM 742 C C . SER A 1 97 ? 6.060 -6.438 -1.236 1.00 91.25 97 SER A C 1
ATOM 744 O O . SER A 1 97 ? 6.651 -5.451 -1.686 1.00 91.25 97 SER A O 1
ATOM 746 N N . PRO A 1 98 ? 4.933 -6.292 -0.503 1.00 89.62 98 PRO A N 1
ATOM 747 C CA . PRO A 1 98 ? 4.380 -4.983 -0.145 1.00 89.62 98 PRO A CA 1
ATOM 748 C C . PRO A 1 98 ? 5.372 -4.077 0.596 1.00 89.62 98 PRO A C 1
ATOM 750 O O . PRO A 1 98 ? 5.486 -2.895 0.265 1.00 89.62 98 PRO A O 1
ATOM 753 N N . LEU A 1 99 ? 6.124 -4.625 1.558 1.00 89.44 99 LEU A N 1
ATOM 754 C CA . LEU A 1 99 ? 7.142 -3.879 2.301 1.00 89.44 99 LEU A CA 1
ATOM 755 C C . LEU A 1 99 ? 8.233 -3.339 1.368 1.00 89.44 99 LEU A C 1
ATOM 757 O O . LEU A 1 99 ? 8.545 -2.148 1.421 1.00 89.44 99 LEU A O 1
ATOM 761 N N . ILE A 1 100 ? 8.762 -4.187 0.480 1.00 90.81 100 ILE A N 1
ATOM 762 C CA . ILE A 1 100 ? 9.782 -3.798 -0.504 1.00 90.81 100 ILE A CA 1
ATOM 763 C C . ILE A 1 100 ? 9.256 -2.679 -1.411 1.00 90.81 100 ILE A C 1
ATOM 765 O O . ILE A 1 100 ? 9.965 -1.701 -1.640 1.00 90.81 100 ILE A O 1
ATOM 769 N N . MET A 1 101 ? 8.010 -2.780 -1.888 1.00 91.44 101 MET A N 1
ATOM 770 C CA . MET A 1 101 ? 7.396 -1.769 -2.761 1.00 91.44 101 MET A CA 1
ATOM 771 C C . MET A 1 101 ? 7.228 -0.406 -2.093 1.00 91.44 101 MET A C 1
ATOM 773 O O . MET A 1 101 ? 7.425 0.626 -2.743 1.00 91.44 101 MET A O 1
ATOM 777 N N . SER A 1 102 ? 6.871 -0.399 -0.807 1.00 89.19 102 SER A N 1
ATOM 778 C CA . SER A 1 102 ? 6.758 0.840 -0.041 1.00 89.19 102 SER A CA 1
ATOM 779 C C . SER A 1 102 ? 8.132 1.437 0.263 1.00 89.19 102 SER A C 1
ATOM 781 O O . SER A 1 102 ? 8.304 2.645 0.121 1.00 89.19 102 SER A O 1
ATOM 783 N N . GLN A 1 103 ? 9.127 0.614 0.609 1.00 87.75 103 GLN A N 1
ATOM 784 C CA . GLN A 1 103 ? 10.489 1.077 0.896 1.00 87.75 103 GLN A CA 1
ATOM 785 C C . GLN A 1 103 ? 11.215 1.608 -0.343 1.00 87.75 103 GLN A C 1
ATOM 787 O O . GLN A 1 103 ? 11.928 2.604 -0.252 1.00 87.75 103 GLN A O 1
ATOM 792 N N . CYS A 1 104 ? 11.025 0.983 -1.509 1.00 88.75 104 CYS A N 1
ATOM 793 C CA . CYS A 1 104 ? 11.610 1.466 -2.760 1.00 88.75 104 CYS A CA 1
ATOM 794 C C . CYS A 1 104 ? 10.857 2.668 -3.354 1.00 88.75 104 CYS A C 1
ATOM 796 O O . CYS A 1 104 ? 11.296 3.229 -4.357 1.00 88.75 104 CYS A O 1
ATOM 798 N N . GLY A 1 105 ? 9.723 3.058 -2.759 1.00 87.44 105 GLY A N 1
ATOM 799 C CA . GLY A 1 105 ? 8.897 4.169 -3.223 1.00 87.44 105 GLY A CA 1
ATOM 800 C C . GLY A 1 105 ? 8.189 3.901 -4.552 1.00 87.44 105 GLY A C 1
ATOM 801 O O . GLY A 1 105 ? 7.719 4.841 -5.187 1.00 87.44 105 GLY A O 1
ATOM 802 N N . SER A 1 106 ? 8.109 2.639 -4.994 1.00 87.19 106 SER A N 1
ATOM 803 C CA . SER A 1 106 ? 7.449 2.288 -6.254 1.00 87.19 106 SER A CA 1
ATOM 804 C C . SER A 1 106 ? 5.936 2.456 -6.151 1.00 87.19 106 SER A C 1
ATOM 806 O O . SER A 1 106 ? 5.330 3.097 -7.011 1.00 87.19 106 SER A O 1
ATOM 808 N N . LYS A 1 107 ? 5.315 1.878 -5.112 1.00 84.69 107 LYS A N 1
ATOM 809 C CA . LYS A 1 107 ? 3.870 1.975 -4.882 1.00 84.69 107 LYS A CA 1
ATOM 810 C C . LYS A 1 107 ? 3.494 1.533 -3.469 1.00 84.69 107 LYS A C 1
ATOM 812 O O . LYS A 1 107 ? 3.989 0.526 -2.975 1.00 84.69 107 LYS A O 1
ATOM 817 N N . GLY A 1 108 ? 2.525 2.235 -2.888 1.00 81.31 108 GLY A N 1
ATOM 818 C CA . GLY A 1 108 ? 1.980 1.932 -1.566 1.00 81.31 108 GLY A CA 1
ATOM 819 C C . GLY A 1 108 ? 2.715 2.662 -0.444 1.00 81.31 108 GLY A C 1
ATOM 820 O O . GLY A 1 108 ? 3.924 2.878 -0.492 1.00 81.31 108 GLY A O 1
ATOM 821 N N . SER A 1 109 ? 1.955 3.070 0.567 1.00 83.31 109 SER A N 1
ATOM 822 C CA . SER A 1 109 ? 2.472 3.660 1.801 1.00 83.31 109 SER A CA 1
ATOM 823 C C . SER A 1 109 ? 2.430 2.649 2.947 1.00 83.31 109 SER A C 1
ATOM 825 O O . SER A 1 109 ? 1.679 1.671 2.894 1.00 83.31 109 SER A O 1
ATOM 827 N N . ALA A 1 110 ? 3.171 2.928 4.022 1.00 80.56 110 ALA A N 1
ATOM 828 C CA . ALA A 1 110 ? 3.097 2.153 5.262 1.00 80.56 110 ALA A CA 1
ATOM 829 C C . ALA A 1 110 ? 1.652 2.025 5.780 1.00 80.56 110 ALA A C 1
ATOM 831 O O . ALA A 1 110 ? 1.271 0.968 6.276 1.00 80.56 110 ALA A O 1
ATOM 832 N N . ILE A 1 111 ? 0.832 3.066 5.587 1.00 80.12 111 ILE A N 1
ATOM 833 C CA . ILE A 1 111 ? -0.590 3.063 5.948 1.00 80.12 111 ILE A CA 1
ATOM 834 C C . ILE A 1 111 ? -1.373 2.078 5.077 1.00 80.12 111 ILE A C 1
ATOM 836 O O . ILE A 1 111 ? -2.210 1.344 5.584 1.00 80.12 111 ILE A O 1
ATOM 840 N N . ASN A 1 112 ? -1.102 1.999 3.772 1.00 82.69 112 ASN A N 1
ATOM 841 C CA . ASN A 1 112 ? -1.805 1.037 2.919 1.00 82.69 112 ASN A CA 1
ATOM 842 C C . ASN A 1 112 ? -1.487 -0.405 3.324 1.00 82.69 112 ASN A C 1
ATOM 844 O O . ASN A 1 112 ? -2.380 -1.245 3.355 1.00 82.69 112 ASN A O 1
ATOM 848 N N . ILE A 1 113 ? -0.229 -0.681 3.675 1.00 82.88 113 ILE A N 1
ATOM 849 C CA . ILE A 1 113 ? 0.192 -2.001 4.151 1.00 82.88 113 ILE A CA 1
ATOM 850 C C . ILE A 1 113 ? -0.470 -2.309 5.495 1.00 82.88 113 ILE A C 1
ATOM 852 O O . ILE A 1 113 ? -1.072 -3.368 5.652 1.00 82.88 113 ILE A O 1
ATOM 856 N N . SER A 1 114 ? -0.451 -1.370 6.443 1.00 79.31 114 SER A N 1
ATOM 857 C CA . SER A 1 114 ? -1.122 -1.568 7.728 1.00 79.31 114 SER A CA 1
ATOM 858 C C . SER A 1 114 ? -2.633 -1.725 7.577 1.00 79.31 114 SER A C 1
ATOM 860 O O . SER A 1 114 ? -3.233 -2.490 8.315 1.00 79.31 114 SER A O 1
ATOM 862 N N . GLN A 1 115 ? -3.265 -1.081 6.599 1.00 79.88 115 GLN A N 1
ATOM 863 C CA . GLN A 1 115 ? -4.693 -1.263 6.331 1.00 79.88 115 GLN A CA 1
ATOM 864 C C . GLN A 1 115 ? -5.018 -2.626 5.716 1.00 79.88 115 GLN A C 1
ATOM 866 O O . GLN A 1 115 ? -6.059 -3.195 6.035 1.00 79.88 115 GLN A O 1
ATOM 871 N N . MET A 1 116 ? -4.132 -3.166 4.872 1.00 84.06 116 MET A N 1
ATOM 872 C CA . MET A 1 116 ? -4.289 -4.509 4.302 1.00 84.06 116 MET A CA 1
ATOM 873 C C . MET A 1 116 ? -4.060 -5.613 5.342 1.00 84.06 116 MET A C 1
ATOM 875 O O . MET A 1 116 ? -4.733 -6.636 5.296 1.00 84.06 116 MET A O 1
ATOM 879 N N . ILE A 1 117 ? -3.133 -5.403 6.283 1.00 80.88 117 ILE A N 1
ATOM 880 C CA . ILE A 1 117 ? -2.684 -6.442 7.221 1.00 80.88 117 ILE A CA 1
ATOM 881 C C . ILE A 1 117 ? -3.355 -6.310 8.590 1.00 80.88 117 ILE A C 1
ATOM 883 O O . ILE A 1 117 ? -3.616 -7.314 9.255 1.00 80.88 117 ILE A O 1
ATOM 887 N N . ALA A 1 118 ? -3.590 -5.085 9.065 1.00 76.62 118 ALA A N 1
ATOM 888 C CA . ALA A 1 118 ? -4.031 -4.766 10.421 1.00 76.62 118 ALA A CA 1
ATOM 889 C C . ALA A 1 118 ? -5.484 -4.342 10.539 1.00 76.62 118 ALA A C 1
ATOM 891 O O . ALA A 1 118 ? -6.327 -5.145 10.935 1.00 76.62 118 ALA A O 1
ATOM 892 N N . CYS A 1 119 ? -5.762 -3.078 10.281 1.00 72.75 119 CYS A N 1
ATOM 893 C CA . CYS A 1 119 ? -7.093 -2.521 10.397 1.00 72.75 119 CYS A CA 1
ATOM 894 C C . CYS A 1 119 ? -7.207 -1.320 9.463 1.00 72.75 119 CYS A C 1
ATOM 896 O O . CYS A 1 119 ? -6.267 -0.549 9.284 1.00 72.75 119 CYS A O 1
ATOM 898 N N . VAL A 1 120 ? -8.380 -1.171 8.852 1.00 69.69 120 VAL A N 1
ATOM 899 C CA . VAL A 1 120 ? -8.658 -0.067 7.926 1.00 69.69 120 VAL A CA 1
ATOM 900 C C . VAL A 1 120 ? -8.886 1.242 8.690 1.00 69.69 120 VAL A C 1
ATOM 902 O O . VAL A 1 120 ? -8.547 2.319 8.197 1.00 69.69 120 VAL A O 1
ATOM 905 N N . GLY A 1 121 ? -9.422 1.141 9.910 1.00 70.62 121 GLY A N 1
ATOM 906 C CA . GLY A 1 121 ? -9.697 2.274 10.786 1.00 70.62 121 GLY A CA 1
ATOM 907 C C . GLY A 1 121 ? -10.986 3.009 10.418 1.00 70.62 121 GLY A C 1
ATOM 908 O O . GLY A 1 121 ? -11.853 2.501 9.697 1.00 70.62 121 GLY A O 1
ATOM 909 N N . GLN A 1 122 ? -11.134 4.221 10.952 1.00 67.88 122 GLN A N 1
ATOM 910 C CA . GLN A 1 122 ? -12.307 5.053 10.709 1.00 67.88 122 GLN A CA 1
ATOM 911 C C . GLN A 1 122 ? -12.218 5.745 9.348 1.00 67.88 122 GLN A C 1
ATOM 913 O O . GLN A 1 122 ? -11.245 6.441 9.071 1.00 67.88 122 GLN A O 1
ATOM 918 N N . GLN A 1 123 ? -13.264 5.629 8.530 1.00 68.19 123 GLN A N 1
ATOM 919 C CA . GLN A 1 123 ? -13.362 6.403 7.292 1.00 68.19 123 GLN A CA 1
ATOM 920 C C . GLN A 1 123 ? -14.015 7.763 7.566 1.00 68.19 123 GLN A C 1
ATOM 922 O O . GLN A 1 123 ? -15.079 7.841 8.191 1.00 68.19 123 GLN A O 1
ATOM 927 N N . SER A 1 124 ? -13.378 8.839 7.107 1.00 65.62 124 SER A N 1
ATOM 928 C CA . SER A 1 124 ? -13.923 10.198 7.149 1.00 65.62 124 SER A CA 1
ATOM 929 C C . SER A 1 124 ? -14.446 10.611 5.770 1.00 65.62 124 SER A C 1
ATOM 931 O O . SER A 1 124 ? -13.868 10.275 4.739 1.00 65.62 124 SER A O 1
ATOM 933 N N . VAL A 1 125 ? -15.562 11.340 5.746 1.00 64.25 125 VAL A N 1
ATOM 934 C CA . VAL A 1 125 ? -16.164 11.915 4.535 1.00 64.25 125 VAL A CA 1
ATOM 935 C C . VAL A 1 125 ? -16.197 13.426 4.728 1.00 64.25 125 VAL A C 1
ATOM 937 O O . VAL A 1 125 ? -16.822 13.916 5.665 1.00 64.25 125 VAL A O 1
ATOM 940 N N . GLY A 1 126 ? -15.473 14.173 3.889 1.00 60.22 126 GLY A N 1
ATOM 941 C CA . GLY A 1 126 ? -15.386 15.636 4.010 1.00 60.22 126 GLY A CA 1
ATOM 942 C C . GLY A 1 126 ? -14.752 16.123 5.321 1.00 60.22 126 GLY A C 1
ATOM 943 O O . GLY A 1 126 ? -15.109 17.187 5.809 1.00 60.22 126 GLY A O 1
ATOM 944 N N . GLY A 1 127 ? -13.859 15.330 5.927 1.00 59.44 127 GLY A N 1
ATOM 945 C CA . GLY A 1 127 ? -13.216 15.653 7.210 1.00 59.44 127 GLY A CA 1
ATOM 946 C C . GLY A 1 127 ? -14.057 15.334 8.452 1.00 59.44 127 GLY A C 1
ATOM 947 O O . GLY A 1 127 ? -13.545 15.393 9.567 1.00 59.44 127 GLY A O 1
ATOM 948 N N . CYS A 1 128 ? -15.314 14.922 8.280 1.00 60.41 128 CYS A N 1
ATOM 949 C CA . CYS A 1 128 ? -16.196 14.509 9.367 1.00 60.41 128 CYS A CA 1
ATOM 950 C C . CYS A 1 128 ? -16.456 12.996 9.342 1.00 60.41 128 CYS A C 1
ATOM 952 O O . CYS A 1 128 ? -16.183 12.301 8.359 1.00 60.41 128 CYS A O 1
ATOM 954 N N . ARG A 1 129 ? -16.999 12.464 10.445 1.00 65.12 129 ARG A N 1
ATOM 955 C CA . ARG A 1 129 ? -17.576 11.110 10.451 1.00 65.12 129 ARG A CA 1
ATOM 956 C C . ARG A 1 129 ? -18.730 11.035 9.442 1.00 65.12 129 ARG A C 1
ATOM 958 O O . ARG A 1 129 ? -19.316 12.059 9.101 1.00 65.12 129 ARG A O 1
ATOM 965 N N . ALA A 1 130 ? -19.069 9.820 9.011 1.00 67.69 130 ALA A N 1
ATOM 966 C CA . ALA A 1 130 ? -20.217 9.557 8.143 1.00 67.69 130 ALA A CA 1
ATOM 967 C C . ALA A 1 130 ? -21.466 10.341 8.609 1.00 67.69 130 ALA A C 1
ATOM 969 O O . ALA A 1 130 ? -21.895 10.139 9.750 1.00 67.69 130 ALA A O 1
ATOM 970 N N . PRO A 1 131 ? -22.044 11.228 7.779 1.00 68.56 131 PRO A N 1
ATOM 971 C CA . PRO A 1 131 ? -23.200 12.013 8.186 1.00 68.56 131 PRO A CA 1
ATOM 972 C C . PRO A 1 131 ? -24.445 11.131 8.348 1.00 68.56 131 PRO A C 1
ATOM 974 O O . PRO A 1 131 ? -24.549 10.034 7.790 1.00 68.56 131 PRO A O 1
ATOM 977 N N . ASN A 1 132 ? -25.420 11.625 9.110 1.00 74.75 132 ASN A N 1
ATOM 978 C CA . ASN A 1 132 ? -26.725 10.983 9.222 1.00 74.75 132 ASN A CA 1
ATOM 979 C C . ASN A 1 132 ? -27.502 11.160 7.912 1.00 74.75 132 ASN A C 1
ATOM 981 O O . ASN A 1 132 ? -28.042 12.228 7.648 1.00 74.75 132 ASN A O 1
ATOM 985 N N . GLY A 1 133 ? -27.546 10.109 7.090 1.00 74.38 133 GLY A N 1
ATOM 986 C CA . GLY A 1 133 ? -28.349 10.075 5.862 1.00 74.38 133 GLY A CA 1
ATOM 987 C C . GLY A 1 133 ? -29.840 9.792 6.093 1.00 74.38 133 GLY A C 1
ATOM 988 O O . GLY A 1 133 ? -30.634 9.900 5.166 1.00 74.38 133 GLY A O 1
ATOM 989 N N . PHE A 1 134 ? -30.232 9.425 7.317 1.00 78.19 134 PHE A N 1
ATOM 990 C CA . PHE A 1 134 ? -31.613 9.181 7.737 1.00 78.19 134 PHE A CA 1
ATOM 991 C C . PHE A 1 134 ? -31.922 9.977 9.011 1.00 78.19 134 PHE A C 1
ATOM 993 O O . PHE A 1 134 ? -31.013 10.484 9.665 1.00 78.19 134 PHE A O 1
ATOM 1000 N N . VAL A 1 135 ? -33.203 10.030 9.402 1.00 81.88 135 VAL A N 1
ATOM 1001 C CA . VAL A 1 135 ? -33.655 10.721 10.624 1.00 81.88 135 VAL A CA 1
ATOM 1002 C C . VAL A 1 135 ? -32.878 10.218 11.848 1.00 81.88 135 VAL A C 1
ATOM 1004 O O . VAL A 1 135 ? -33.088 9.089 12.300 1.00 81.88 135 VAL A O 1
ATOM 1007 N N . ASP A 1 136 ? -31.963 11.058 12.336 1.00 77.81 136 ASP A N 1
ATOM 1008 C CA . ASP A 1 136 ? -31.050 10.831 13.463 1.00 77.81 136 ASP A CA 1
ATOM 1009 C C . ASP A 1 136 ? -30.242 9.527 13.416 1.00 77.81 136 ASP A C 1
ATOM 1011 O O . ASP A 1 136 ? -29.914 8.951 14.457 1.00 77.81 136 ASP A O 1
ATOM 1015 N N . ARG A 1 137 ? -29.920 9.022 12.219 1.00 74.88 137 ARG A N 1
ATOM 1016 C CA . ARG A 1 137 ? -29.083 7.821 12.061 1.00 74.88 137 ARG A CA 1
ATOM 1017 C C . ARG A 1 137 ? -28.374 7.758 10.714 1.00 74.88 137 ARG A C 1
ATOM 1019 O O . ARG A 1 137 ? -28.874 8.250 9.705 1.00 74.88 137 ARG A O 1
ATOM 1026 N N . SER A 1 138 ? -27.238 7.068 10.675 1.00 71.06 138 SER A N 1
ATOM 1027 C CA . SER A 1 138 ? -26.460 6.890 9.442 1.00 71.06 138 SER A CA 1
ATOM 1028 C C . SER A 1 138 ? -26.994 5.767 8.543 1.00 71.06 138 SER A C 1
ATOM 1030 O O . SER A 1 138 ? -26.893 5.873 7.325 1.00 71.06 138 SER A O 1
ATOM 1032 N N . ARG A 1 139 ? -27.579 4.693 9.105 1.00 76.06 139 ARG A N 1
ATOM 1033 C CA . ARG A 1 139 ? -28.160 3.570 8.334 1.00 76.06 139 ARG A CA 1
ATOM 1034 C C . ARG A 1 139 ? -29.483 3.069 8.935 1.00 76.06 139 ARG A C 1
ATOM 1036 O O . ARG A 1 139 ? -29.676 3.206 10.144 1.00 76.06 139 ARG A O 1
ATOM 1043 N N . PRO A 1 140 ? -30.358 2.409 8.148 1.00 80.81 140 PRO A N 1
ATOM 1044 C CA . PRO A 1 140 ? -31.648 1.898 8.627 1.00 80.81 140 PRO A CA 1
ATOM 1045 C C . PRO A 1 140 ? -31.547 0.799 9.693 1.00 80.81 140 PRO A C 1
ATOM 1047 O O . PRO A 1 140 ? -32.473 0.644 10.484 1.00 80.81 140 PRO A O 1
ATOM 1050 N N . HIS A 1 141 ? -30.432 0.062 9.721 1.00 82.38 141 HIS A N 1
ATOM 1051 C CA . HIS A 1 141 ? -30.178 -1.032 10.668 1.00 82.38 141 HIS A CA 1
ATOM 1052 C C . HIS A 1 141 ? -29.802 -0.560 12.077 1.00 82.38 141 HIS A C 1
ATOM 1054 O O . HIS A 1 141 ? -29.779 -1.366 13.001 1.00 82.38 141 HIS A O 1
ATOM 1060 N N . PHE A 1 142 ? -29.488 0.726 12.250 1.00 77.19 142 PHE A N 1
ATOM 1061 C CA . PHE A 1 142 ? -29.122 1.276 13.549 1.00 77.19 142 PHE A CA 1
ATOM 1062 C C . PHE A 1 142 ? -30.301 1.994 14.207 1.00 77.19 142 PHE A C 1
ATOM 1064 O O . PHE A 1 142 ? -31.161 2.591 13.544 1.00 77.19 142 PHE A O 1
ATOM 1071 N N . HIS A 1 143 ? -30.313 1.941 15.538 1.00 78.44 143 HIS A N 1
ATOM 1072 C CA . HIS A 1 143 ? -31.235 2.708 16.364 1.00 78.44 143 HIS A CA 1
ATOM 1073 C C . HIS A 1 143 ? -30.969 4.210 16.212 1.00 78.44 143 HIS A C 1
ATOM 1075 O O . HIS A 1 143 ? -29.839 4.640 15.955 1.00 78.44 143 HIS A O 1
ATOM 1081 N N . ARG A 1 144 ? -32.027 5.010 16.369 1.00 78.44 144 ARG A N 1
ATOM 1082 C CA . ARG A 1 144 ? -31.946 6.476 16.324 1.00 78.44 144 ARG A CA 1
ATOM 1083 C C . ARG A 1 144 ? -31.009 6.977 17.424 1.00 78.44 144 ARG A C 1
ATOM 1085 O O . ARG A 1 144 ? -31.034 6.454 18.534 1.00 78.44 144 ARG A O 1
ATOM 1092 N N . GLY A 1 145 ? -30.171 7.956 17.100 1.00 70.62 145 GLY A N 1
ATOM 1093 C CA . GLY A 1 145 ? -29.211 8.548 18.031 1.00 70.62 145 GLY A CA 1
ATOM 1094 C C . GLY A 1 145 ? -27.999 7.671 18.366 1.00 70.62 145 GLY A C 1
ATOM 1095 O O . GLY A 1 145 ? -27.189 8.066 19.201 1.00 70.62 145 GLY A O 1
ATOM 1096 N N . SER A 1 146 ? -27.832 6.500 17.737 1.00 67.38 146 SER A N 1
ATOM 1097 C CA . SER A 1 146 ? -26.666 5.648 17.993 1.00 67.38 146 SER A CA 1
ATOM 1098 C C . SER A 1 146 ? -25.381 6.301 17.469 1.00 67.38 146 SER A C 1
ATOM 1100 O O . SER A 1 146 ? -25.257 6.567 16.276 1.00 67.38 146 SER A O 1
ATOM 1102 N N . LYS A 1 147 ? -24.413 6.535 18.364 1.00 65.38 147 LYS A N 1
ATOM 1103 C CA . LYS A 1 147 ? -23.091 7.122 18.057 1.00 65.38 147 LYS A CA 1
ATOM 1104 C C . LYS A 1 147 ? -21.944 6.111 18.157 1.00 65.38 147 LYS A C 1
ATOM 1106 O O . LYS A 1 147 ? -20.783 6.500 18.260 1.00 65.38 147 LYS A O 1
ATOM 1111 N N . THR A 1 148 ? -22.257 4.815 18.159 1.00 65.38 148 THR A N 1
ATOM 1112 C CA . THR A 1 148 ? -21.230 3.774 18.295 1.00 65.38 148 THR A CA 1
ATOM 1113 C C . THR A 1 148 ? -20.257 3.800 17.108 1.00 65.38 148 THR A C 1
ATOM 1115 O O . THR A 1 148 ? -20.659 4.151 15.993 1.00 65.38 148 THR A O 1
ATOM 1118 N N . PRO A 1 149 ? -18.986 3.393 17.296 1.00 60.28 149 PRO A N 1
ATOM 1119 C CA . PRO A 1 149 ? -17.998 3.366 16.214 1.00 60.28 149 PRO A CA 1
ATOM 1120 C C . PRO A 1 149 ? -18.479 2.585 14.980 1.00 60.28 149 PRO A C 1
ATOM 1122 O O . PRO A 1 149 ? -18.234 2.999 13.849 1.00 60.28 149 PRO A O 1
ATOM 1125 N N . ALA A 1 150 ? -19.244 1.507 15.192 1.00 60.75 150 ALA A N 1
ATOM 1126 C CA . ALA A 1 150 ? -19.823 0.679 14.134 1.00 60.75 150 ALA A CA 1
ATOM 1127 C C . ALA A 1 150 ? -20.863 1.414 13.263 1.00 60.75 150 ALA A C 1
ATOM 1129 O O . ALA A 1 150 ? -21.013 1.096 12.083 1.00 60.75 150 ALA A O 1
ATOM 1130 N N . VAL A 1 151 ? -21.567 2.408 13.819 1.00 52.88 151 VAL A N 1
ATOM 1131 C CA . VAL A 1 151 ? -22.544 3.229 13.080 1.00 52.88 151 VAL A CA 1
ATOM 1132 C C . VAL A 1 151 ? -21.826 4.173 12.117 1.00 52.88 151 VAL A C 1
ATOM 1134 O O . VAL A 1 151 ? -22.280 4.394 10.993 1.00 52.88 151 VAL A O 1
ATOM 1137 N N . SER A 1 152 ? -20.668 4.686 12.535 1.00 51.81 152 SER A N 1
ATOM 1138 C CA . SER A 1 152 ? -19.874 5.664 11.801 1.00 51.81 152 SER A CA 1
ATOM 1139 C C . SER A 1 152 ? -18.715 5.019 11.030 1.00 51.81 152 SER A C 1
ATOM 1141 O O . SER A 1 152 ? -17.568 5.260 11.383 1.00 51.81 152 SER A O 1
ATOM 1143 N N . LEU A 1 153 ? -18.987 4.195 10.006 1.00 51.38 153 LEU A N 1
ATOM 1144 C CA . LEU A 1 153 ? -17.988 3.666 9.042 1.00 51.38 153 LEU A CA 1
ATOM 1145 C C . LEU A 1 153 ? -16.606 3.291 9.654 1.00 51.38 153 LEU A C 1
ATOM 1147 O O . LEU A 1 153 ? -15.559 3.533 9.047 1.00 51.38 153 LEU A O 1
ATOM 1151 N N . PHE A 1 154 ? -16.579 2.716 10.861 1.00 51.25 154 PHE A N 1
ATOM 1152 C CA . PHE A 1 154 ? -15.367 2.147 11.441 1.00 51.25 154 PHE A CA 1
ATOM 1153 C C . PHE A 1 154 ? -15.227 0.733 10.887 1.00 51.25 154 PHE A C 1
ATOM 1155 O O . PHE A 1 154 ? -15.895 -0.196 11.345 1.00 51.25 154 PHE A O 1
ATOM 1162 N N . TYR A 1 155 ? -14.414 0.581 9.841 1.00 51.00 155 TYR A N 1
ATOM 1163 C CA . TYR A 1 155 ? -14.112 -0.735 9.295 1.00 51.00 155 TYR A CA 1
ATOM 1164 C C . TYR A 1 155 ? -13.038 -1.376 10.171 1.00 51.00 155 TYR A C 1
ATOM 1166 O O . TYR A 1 155 ? -11.836 -1.198 9.970 1.00 51.00 155 TYR A O 1
ATOM 1174 N N . ILE A 1 156 ? -13.483 -2.159 11.151 1.00 43.38 156 ILE A N 1
ATOM 1175 C CA . ILE A 1 156 ? -12.648 -3.239 11.671 1.00 43.38 156 ILE A CA 1
ATOM 1176 C C . ILE A 1 156 ? -12.559 -4.235 10.535 1.00 43.38 156 ILE A C 1
ATOM 1178 O O . ILE A 1 156 ? -13.585 -4.731 10.066 1.00 43.38 156 ILE A O 1
ATOM 1182 N N . ALA A 1 157 ? -11.341 -4.476 10.062 1.00 36.25 157 ALA A N 1
ATOM 1183 C CA . ALA A 1 157 ? -11.068 -5.559 9.142 1.00 36.25 157 ALA A CA 1
ATOM 1184 C C . ALA A 1 157 ? -11.437 -6.870 9.855 1.00 36.25 157 ALA A C 1
ATOM 1186 O O . ALA A 1 157 ? -10.633 -7.465 10.566 1.00 36.25 157 ALA A O 1
ATOM 1187 N N . LEU A 1 158 ? -12.695 -7.288 9.718 1.00 30.17 158 LEU A N 1
ATOM 1188 C CA . LEU A 1 158 ? -13.119 -8.662 9.919 1.00 30.17 158 LEU A CA 1
ATOM 1189 C C . LEU A 1 158 ? -12.412 -9.453 8.822 1.00 30.17 158 LEU A C 1
ATOM 1191 O O . LEU A 1 158 ? -12.913 -9.589 7.708 1.00 30.17 158 LEU A O 1
ATOM 1195 N N . ALA A 1 159 ? -11.191 -9.890 9.124 1.00 30.39 159 ALA A N 1
ATOM 1196 C CA . ALA A 1 159 ? -10.501 -10.888 8.337 1.00 30.39 159 ALA A CA 1
ATOM 1197 C C . ALA A 1 159 ? -11.397 -12.134 8.306 1.00 30.39 159 ALA A C 1
ATOM 1199 O O . ALA A 1 159 ? -11.581 -12.803 9.320 1.00 30.39 159 ALA A O 1
ATOM 1200 N N . LEU A 1 160 ? -12.034 -12.321 7.150 1.00 27.17 160 LEU A N 1
ATOM 1201 C CA . LEU A 1 160 ? -12.534 -13.563 6.567 1.00 27.17 160 LEU A CA 1
ATOM 1202 C C . LEU A 1 160 ? -12.919 -14.646 7.580 1.00 27.17 160 LEU A C 1
ATOM 1204 O O . LEU A 1 160 ? -12.114 -15.481 7.985 1.00 27.17 160 LEU A O 1
ATOM 1208 N N . LYS A 1 161 ? -14.207 -14.662 7.922 1.00 27.70 161 LYS A N 1
ATOM 1209 C CA . LYS A 1 161 ? -14.879 -15.863 8.406 1.00 27.70 161 LYS A CA 1
ATOM 1210 C C . LYS A 1 161 ? -15.508 -16.560 7.196 1.00 27.70 161 LYS A C 1
ATOM 1212 O O . LYS A 1 161 ? -16.668 -16.304 6.894 1.00 27.70 161 LYS A O 1
ATOM 1217 N N . THR A 1 162 ? -14.720 -17.385 6.513 1.00 30.44 162 THR A N 1
ATOM 1218 C CA . THR A 1 162 ? -15.158 -18.529 5.693 1.00 30.44 162 THR A CA 1
ATOM 1219 C C . THR A 1 162 ? -14.053 -19.561 5.702 1.00 30.44 162 THR A C 1
ATOM 1221 O O . THR A 1 162 ? -12.918 -19.156 5.364 1.00 30.44 162 THR A O 1
#

Sequence (162 aa):
MLLLDYNAHAAAACMNRLAKLSARWIGNHGFSIGIDDVQPGKRLNDEKAVKNSGGHKKCDEEIQMVNEGKLEPKPGCDAAQTLEANVCMKELHWRNSPLIMSQCGSKGSAINISQMIACVGQQSVGGCRAPNGFVDRSRPHFHRGSKTPAVSLFYIALALKT

Foldseek 3Di:
DCCVPPNDVRVVVVVVVVVVVVVVVCVVVDADADLVLQEEDPVLVVVLVVVVVVVQVVQVVVVVCVVVVNDDDDDDDDPPLVVLLVVLLVPGDPPRRQNVCQVVVVDDHSSRSCCSRHNVAFDDDPNHFQDCPDQQFNDPPDDHVDPRSVRGRGTGPPPDDD

Organism: Theobroma cacao (NCBI:txid3641)

Secondary structure (DSSP, 8-state):
-HHHHHHHHHHHHHHHHHHHHHHHHHHHH-----SGGGPPPHHHHHHHHHHHHHHHHHHHHHHHHHHTT-PPPPPS--HHHHHHHHHHHHHS-TT-HHHHHHHTTSS--HHHHHHHHT--EEPPBTTBS----BTTBSSTTSPTT---TTTTTEE-------

pLDDT: mean 74.29, std 16.35, range [27.17, 96.62]

InterPro domains:
  IPR007083 RNA polymerase Rpb1, domain 4 [PF05000] (84-151)
  IPR015700 DNA-directed RNA polymerase III subunit RPC1 [PTHR48446] (2-154)
  IPR038120 RNA polymerase Rpb1, funnel domain superfamily [G3DSA:1.10.132.30] (31-150)
  IPR042102 RNA polymerase Rpb1, domain 3 superfamily [G3DSA:1.10.274.100] (3-30)